Protein AF-A0A7X7JQ05-F1 (afdb_monomer)

Structure (mmCIF, N/CA/C/O backbone):
data_AF-A0A7X7JQ05-F1
#
_entry.id   AF-A0A7X7JQ05-F1
#
loop_
_atom_site.group_PDB
_atom_site.id
_atom_site.type_symbol
_atom_site.label_atom_id
_atom_site.label_alt_id
_atom_site.label_comp_id
_atom_site.label_asym_id
_atom_site.label_entity_id
_atom_site.label_seq_id
_atom_site.pdbx_PDB_ins_code
_atom_site.Cartn_x
_atom_site.Cartn_y
_atom_site.Cartn_z
_atom_site.occupancy
_atom_site.B_iso_or_equiv
_atom_site.auth_seq_id
_atom_site.auth_comp_id
_atom_site.auth_asym_id
_atom_site.auth_atom_id
_atom_site.pdbx_PDB_model_num
ATOM 1 N N . ALA A 1 1 ? 2.799 -9.413 18.350 1.00 61.94 1 ALA A N 1
ATOM 2 C CA . ALA A 1 1 ? 2.631 -9.369 16.879 1.00 61.94 1 ALA A CA 1
ATOM 3 C C . ALA A 1 1 ? 2.952 -7.966 16.365 1.00 61.94 1 ALA A C 1
ATOM 5 O O . ALA A 1 1 ? 2.841 -7.022 17.141 1.00 61.94 1 ALA A O 1
ATOM 6 N N . ASP A 1 2 ? 3.365 -7.819 15.103 1.00 80.81 2 ASP A N 1
ATOM 7 C CA . ASP A 1 2 ? 3.461 -6.495 14.474 1.00 80.81 2 ASP A CA 1
ATOM 8 C C . ASP A 1 2 ? 2.086 -5.832 14.405 1.00 80.81 2 ASP A C 1
ATOM 10 O O . ASP A 1 2 ? 1.097 -6.505 14.117 1.00 80.81 2 ASP A O 1
ATOM 14 N N . THR A 1 3 ? 2.038 -4.521 14.650 1.00 90.56 3 THR A N 1
ATOM 15 C CA . THR A 1 3 ? 0.798 -3.749 14.524 1.00 90.56 3 THR A CA 1
ATOM 16 C C . THR A 1 3 ? 0.302 -3.780 13.077 1.00 90.56 3 THR A C 1
ATOM 18 O O . THR A 1 3 ? 1.133 -3.879 12.162 1.00 90.56 3 THR A O 1
ATOM 21 N N . PRO A 1 4 ? -1.013 -3.631 12.829 1.00 94.44 4 PRO A N 1
ATOM 22 C CA . PRO A 1 4 ? -1.537 -3.552 11.469 1.00 94.44 4 PRO A CA 1
ATOM 23 C C . PRO A 1 4 ? -0.778 -2.524 10.617 1.00 94.44 4 PRO A C 1
ATOM 25 O O . PRO A 1 4 ? -0.272 -2.857 9.550 1.00 94.44 4 PRO A O 1
ATOM 28 N N . GLN A 1 5 ? -0.528 -1.324 11.144 1.00 94.81 5 GLN A N 1
ATOM 29 C CA . GLN A 1 5 ? 0.249 -0.306 10.435 1.00 94.81 5 GLN A CA 1
ATOM 30 C C . GLN A 1 5 ? 1.638 -0.786 9.977 1.00 94.81 5 GLN A C 1
ATOM 32 O O . GLN A 1 5 ? 2.046 -0.489 8.856 1.00 94.81 5 GLN A O 1
ATOM 37 N N . LYS A 1 6 ? 2.372 -1.541 10.806 1.00 93.81 6 LYS A N 1
ATOM 38 C CA . LYS A 1 6 ? 3.701 -2.071 10.444 1.00 93.81 6 LYS A CA 1
ATOM 39 C C . LYS A 1 6 ? 3.646 -3.161 9.371 1.00 93.81 6 LYS A C 1
ATOM 41 O O . LYS A 1 6 ? 4.634 -3.353 8.673 1.00 93.81 6 LYS A O 1
ATOM 46 N N . ARG A 1 7 ? 2.517 -3.867 9.237 1.00 94.06 7 ARG A N 1
ATOM 47 C CA . ARG A 1 7 ? 2.288 -4.849 8.162 1.00 94.06 7 ARG A CA 1
ATOM 48 C C . ARG A 1 7 ? 2.064 -4.175 6.809 1.00 94.06 7 ARG A C 1
ATOM 50 O O . ARG A 1 7 ? 2.408 -4.752 5.787 1.00 94.06 7 ARG A O 1
ATOM 57 N N . HIS A 1 8 ? 1.507 -2.966 6.814 1.00 96.19 8 HIS A N 1
ATOM 58 C CA . HIS A 1 8 ? 1.092 -2.259 5.602 1.00 96.19 8 HIS A CA 1
ATOM 59 C C . HIS A 1 8 ? 2.045 -1.153 5.152 1.00 96.19 8 HIS A C 1
ATOM 61 O O . HIS A 1 8 ? 2.049 -0.800 3.971 1.00 96.19 8 HIS A O 1
ATOM 67 N N . LEU A 1 9 ? 2.866 -0.619 6.061 1.00 96.44 9 LEU A N 1
ATOM 68 C CA . LEU A 1 9 ? 3.765 0.497 5.789 1.00 96.44 9 LEU A CA 1
ATOM 69 C C . LEU A 1 9 ? 5.217 0.179 6.147 1.00 96.44 9 LEU A C 1
ATOM 71 O O . LEU A 1 9 ? 5.516 -0.336 7.224 1.00 96.44 9 LEU A O 1
ATOM 75 N N . ALA A 1 10 ? 6.136 0.606 5.283 1.00 95.25 10 ALA A N 1
ATOM 76 C CA . ALA A 1 10 ? 7.577 0.558 5.518 1.00 95.25 10 ALA A CA 1
ATOM 77 C C . ALA A 1 10 ? 8.222 1.943 5.380 1.00 95.25 10 ALA A C 1
ATOM 79 O O . ALA A 1 10 ? 7.582 2.924 5.001 1.00 95.25 10 ALA A O 1
ATOM 80 N N . SER A 1 11 ? 9.512 2.042 5.704 1.00 95.50 11 SER A N 1
ATOM 81 C CA . SER A 1 11 ? 10.313 3.213 5.333 1.00 95.50 11 SER A CA 1
ATOM 82 C C . SER A 1 11 ? 10.376 3.364 3.811 1.00 95.50 11 SER A C 1
ATOM 84 O O . SER A 1 11 ? 10.425 2.363 3.089 1.00 95.50 11 SER A O 1
ATOM 86 N N . VAL A 1 12 ? 10.393 4.613 3.344 1.00 95.69 12 VAL A N 1
ATOM 87 C CA . VAL A 1 12 ? 10.636 4.942 1.936 1.00 95.69 12 VAL A CA 1
ATOM 88 C C . VAL A 1 12 ? 12.020 4.423 1.532 1.00 95.69 12 VAL A C 1
ATOM 90 O O . VAL A 1 12 ? 12.988 4.577 2.277 1.00 95.69 12 VAL A O 1
ATOM 93 N N . ALA A 1 13 ? 12.080 3.765 0.379 1.00 92.12 13 ALA A N 1
ATOM 94 C CA . ALA A 1 13 ? 13.297 3.284 -0.273 1.00 92.12 13 ALA A CA 1
ATOM 95 C C . ALA A 1 13 ? 13.549 4.074 -1.571 1.00 92.12 13 ALA A C 1
ATOM 97 O O . ALA A 1 13 ? 12.633 4.740 -2.057 1.00 92.12 13 ALA A O 1
ATOM 98 N N . GLU A 1 14 ? 14.758 4.011 -2.129 1.00 91.19 14 GLU A N 1
ATOM 99 C CA . GLU A 1 14 ? 15.164 4.814 -3.296 1.00 91.19 14 GLU A CA 1
ATOM 100 C C . GLU A 1 14 ? 14.273 4.570 -4.527 1.00 91.19 14 GLU A C 1
ATOM 102 O O . GLU A 1 14 ? 13.906 5.504 -5.236 1.00 91.19 14 GLU A O 1
ATOM 107 N N . GLU A 1 15 ? 13.844 3.328 -4.736 1.00 90.38 15 GLU A N 1
ATOM 108 C CA . GLU A 1 15 ? 12.982 2.902 -5.837 1.00 90.38 15 GLU A CA 1
ATOM 109 C C . GLU A 1 15 ? 11.491 3.230 -5.633 1.00 90.38 15 GLU A C 1
ATOM 111 O O . GLU A 1 15 ? 10.663 2.954 -6.508 1.00 90.38 15 GLU A O 1
ATOM 116 N N . THR A 1 16 ? 11.121 3.779 -4.469 1.00 93.75 16 THR A N 1
ATOM 117 C CA . THR A 1 16 ? 9.714 3.986 -4.107 1.00 93.75 16 THR A CA 1
ATOM 118 C C . THR A 1 16 ? 9.057 4.969 -5.062 1.00 93.75 16 THR A C 1
ATOM 120 O O . THR A 1 16 ? 9.477 6.115 -5.215 1.00 93.75 16 THR A O 1
ATOM 123 N N . ARG A 1 17 ? 7.962 4.531 -5.682 1.00 95.44 17 ARG A N 1
ATOM 124 C CA . ARG A 1 17 ? 7.163 5.377 -6.563 1.00 95.44 17 ARG A CA 1
ATOM 125 C C . ARG A 1 17 ? 6.454 6.477 -5.765 1.00 95.44 17 ARG A C 1
ATOM 127 O O . ARG A 1 17 ? 5.917 6.175 -4.701 1.00 95.44 17 ARG A O 1
ATOM 134 N N . PRO A 1 18 ? 6.336 7.710 -6.296 1.00 96.94 18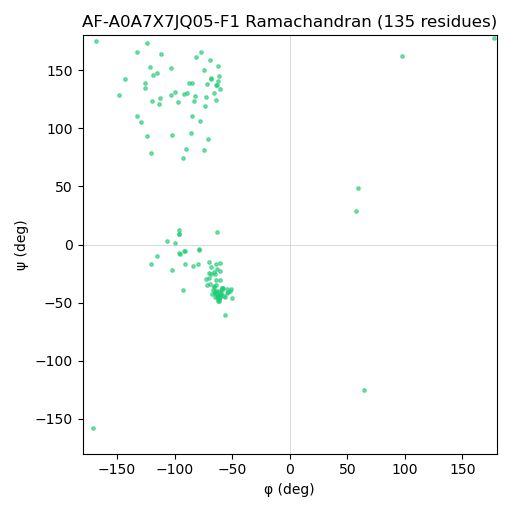 PRO A N 1
ATOM 135 C CA . PRO A 1 18 ? 5.655 8.800 -5.597 1.00 96.94 18 PRO A CA 1
ATOM 136 C C . PRO A 1 18 ? 4.222 8.468 -5.165 1.00 96.94 18 PRO A C 1
ATOM 138 O O . PRO A 1 18 ? 3.829 8.811 -4.059 1.00 96.94 18 PRO A O 1
ATOM 141 N N . TYR A 1 19 ? 3.464 7.735 -5.993 1.00 97.44 19 TYR A N 1
ATOM 142 C CA . TYR A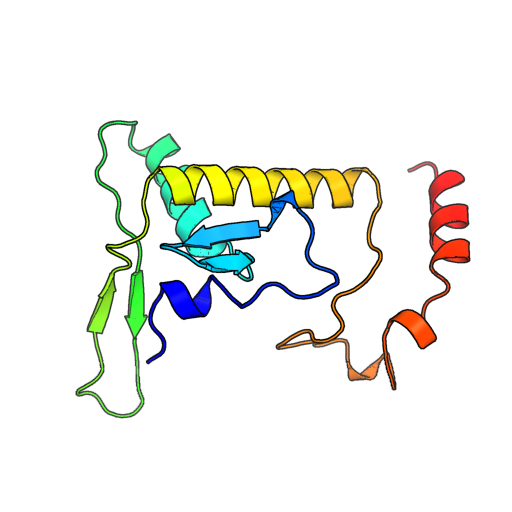 1 19 ? 2.090 7.329 -5.668 1.00 97.44 19 TYR A CA 1
ATOM 143 C C . TYR A 1 19 ? 1.994 6.384 -4.459 1.00 97.44 19 TYR A C 1
ATOM 145 O O . TYR A 1 19 ? 0.907 6.182 -3.928 1.00 97.44 19 TYR A O 1
ATOM 153 N N . ALA A 1 20 ? 3.104 5.759 -4.055 1.00 97.31 20 ALA A N 1
ATOM 154 C CA . ALA A 1 20 ? 3.155 4.824 -2.938 1.00 97.31 20 ALA A CA 1
ATOM 155 C C . ALA A 1 20 ? 3.599 5.490 -1.628 1.00 97.31 20 ALA A C 1
ATOM 157 O O . ALA A 1 20 ? 3.568 4.828 -0.590 1.00 97.31 20 ALA A O 1
ATOM 158 N N . ILE A 1 21 ? 4.027 6.757 -1.665 1.00 98.06 21 ILE A N 1
ATOM 159 C CA . ILE A 1 21 ? 4.496 7.504 -0.494 1.00 98.06 21 ILE A CA 1
ATOM 160 C C . ILE A 1 21 ? 3.303 8.124 0.236 1.00 98.06 21 ILE A C 1
ATOM 162 O O . ILE A 1 21 ? 2.375 8.644 -0.379 1.00 98.06 21 ILE A O 1
ATOM 166 N N . ILE A 1 22 ? 3.341 8.072 1.564 1.00 97.62 22 ILE A N 1
ATOM 167 C CA . ILE A 1 22 ? 2.332 8.647 2.448 1.00 97.62 22 ILE A CA 1
ATOM 168 C C . ILE A 1 22 ? 2.980 9.240 3.701 1.00 97.62 22 ILE A C 1
ATOM 170 O O . ILE A 1 22 ? 3.909 8.661 4.266 1.00 97.62 22 ILE A O 1
ATOM 174 N N . GLU A 1 23 ? 2.464 10.371 4.171 1.00 96.31 23 GLU A N 1
ATOM 175 C CA . GLU A 1 23 ? 2.835 10.943 5.465 1.00 96.31 23 GLU A CA 1
ATOM 176 C C . GLU A 1 23 ? 2.049 10.272 6.597 1.00 96.31 23 GLU A C 1
ATOM 178 O O . GLU A 1 23 ? 0.819 10.191 6.572 1.00 96.31 23 GLU A O 1
ATOM 183 N N . VAL A 1 24 ? 2.758 9.793 7.619 1.00 92.94 24 VAL A N 1
ATOM 184 C CA . VAL A 1 24 ? 2.153 9.270 8.847 1.00 92.94 24 VAL A CA 1
ATOM 185 C C . VAL A 1 24 ? 2.802 9.933 10.054 1.00 92.94 24 VAL A C 1
ATOM 187 O O . VAL A 1 24 ? 3.945 9.632 10.416 1.00 92.94 24 VAL A O 1
ATOM 190 N N . GLY A 1 25 ? 2.062 10.851 10.677 1.00 90.19 25 GLY A N 1
ATOM 191 C CA . GLY A 1 25 ? 2.626 11.787 11.647 1.00 90.19 25 GLY A CA 1
ATOM 192 C C . GLY A 1 25 ? 3.628 12.711 10.954 1.00 90.19 25 GLY A C 1
ATOM 193 O O . GLY A 1 25 ? 3.304 13.323 9.948 1.00 90.19 25 GLY A O 1
ATOM 194 N N . GLU A 1 26 ? 4.857 12.772 11.461 1.00 92.00 26 GLU A N 1
ATOM 195 C CA . GLU A 1 26 ? 5.939 13.606 10.903 1.00 92.00 26 GLU A CA 1
ATOM 196 C C . GLU A 1 26 ? 6.882 12.833 9.961 1.00 92.00 26 GLU A C 1
ATOM 198 O O . GLU A 1 26 ? 7.994 13.281 9.679 1.00 92.00 26 GLU A O 1
ATOM 203 N N . LYS A 1 27 ? 6.510 11.616 9.539 1.00 95.50 27 LYS A N 1
ATOM 204 C CA . LYS A 1 27 ? 7.388 10.734 8.757 1.00 95.50 27 LYS A CA 1
ATOM 205 C C . LYS A 1 27 ? 6.735 10.291 7.463 1.00 95.50 27 LYS A C 1
ATOM 207 O O . LYS A 1 27 ? 5.616 9.784 7.478 1.00 95.50 27 LYS A O 1
ATOM 212 N N . GLU A 1 28 ? 7.501 10.346 6.383 1.00 97.69 28 GLU A N 1
ATOM 213 C CA . GLU A 1 28 ? 7.153 9.656 5.148 1.00 97.69 28 GLU A CA 1
ATOM 214 C C . GLU A 1 28 ? 7.330 8.140 5.301 1.00 97.69 28 GLU A C 1
ATOM 216 O O . GLU A 1 28 ? 8.298 7.628 5.883 1.00 97.69 28 GLU A O 1
ATOM 221 N N . ARG A 1 29 ? 6.360 7.409 4.765 1.00 97.62 29 ARG A N 1
ATOM 222 C CA . ARG A 1 29 ? 6.303 5.953 4.679 1.00 97.62 29 ARG A CA 1
ATOM 223 C C . ARG A 1 29 ? 5.912 5.556 3.266 1.00 97.62 29 ARG A C 1
ATOM 225 O O . ARG A 1 29 ? 5.426 6.380 2.501 1.00 97.62 29 ARG A O 1
ATOM 232 N N . ARG A 1 30 ? 6.099 4.282 2.933 1.00 96.94 30 ARG A N 1
ATOM 233 C CA . ARG A 1 30 ? 5.593 3.695 1.691 1.00 96.94 30 ARG A CA 1
ATOM 234 C C . ARG A 1 30 ? 4.614 2.571 1.969 1.00 96.94 30 ARG A C 1
ATOM 236 O O . ARG A 1 30 ? 4.824 1.808 2.916 1.00 96.94 30 ARG A O 1
ATOM 243 N N . TRP A 1 31 ? 3.611 2.432 1.113 1.00 97.44 31 TRP A N 1
ATOM 244 C CA . TRP A 1 31 ? 2.750 1.256 1.083 1.00 97.44 31 TRP A CA 1
ATOM 245 C C . TRP A 1 31 ? 3.543 0.011 0.663 1.00 97.44 31 TRP A C 1
ATOM 247 O O . TRP A 1 31 ? 4.279 0.032 -0.324 1.00 97.44 31 TRP A O 1
ATOM 257 N N . ILE A 1 32 ? 3.402 -1.067 1.436 1.00 94.94 32 ILE A N 1
ATOM 258 C CA . ILE A 1 32 ? 3.942 -2.403 1.122 1.00 94.94 32 ILE A CA 1
ATOM 259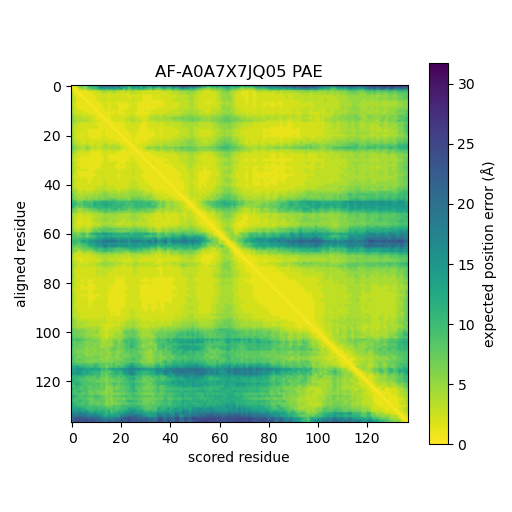 C C . ILE A 1 32 ? 2.857 -3.475 1.029 1.00 94.94 32 ILE A C 1
ATOM 261 O O . ILE A 1 32 ? 3.093 -4.532 0.456 1.00 94.94 32 ILE A O 1
ATOM 265 N N . ASP A 1 33 ? 1.669 -3.189 1.558 1.00 95.50 33 ASP A N 1
ATOM 266 C CA . ASP A 1 33 ? 0.487 -4.033 1.458 1.00 95.50 33 ASP A CA 1
ATOM 267 C C . ASP A 1 33 ? -0.750 -3.118 1.448 1.00 95.50 33 ASP A C 1
ATOM 269 O O . ASP A 1 33 ? -0.889 -2.249 2.311 1.00 95.50 33 ASP A O 1
ATOM 273 N N . LEU A 1 34 ? -1.642 -3.300 0.471 1.00 97.62 34 LEU A N 1
ATOM 274 C CA . LEU A 1 34 ? -2.868 -2.508 0.299 1.00 97.62 34 LEU A CA 1
ATOM 275 C C . LEU A 1 34 ? -4.150 -3.275 0.674 1.00 97.62 34 LEU A C 1
ATOM 277 O O . LEU A 1 34 ? -5.241 -2.734 0.520 1.00 97.62 34 LEU A O 1
ATOM 281 N N . GLN A 1 35 ? -4.052 -4.513 1.166 1.00 96.56 35 GLN A N 1
ATOM 282 C CA . GLN A 1 35 ? -5.196 -5.406 1.372 1.00 96.56 35 GLN A CA 1
ATOM 283 C C . GLN A 1 35 ? -6.272 -4.797 2.277 1.00 96.56 35 GLN A C 1
ATOM 285 O O . GLN A 1 35 ? -7.399 -4.607 1.828 1.00 96.56 35 GLN A O 1
ATOM 290 N N . LEU A 1 36 ? -5.946 -4.468 3.534 1.00 96.75 36 LEU A N 1
ATOM 291 C CA . LEU A 1 36 ? -6.949 -3.958 4.478 1.00 96.75 36 LEU A CA 1
ATOM 292 C C . LEU A 1 36 ? -7.569 -2.620 4.025 1.00 96.75 36 LEU A C 1
ATOM 294 O O . LEU A 1 36 ? -8.798 -2.543 4.010 1.00 96.75 36 LEU A O 1
ATOM 298 N N . PRO A 1 37 ? -6.796 -1.601 3.584 1.00 96.94 37 PRO A N 1
ATOM 299 C CA . PRO A 1 37 ? -7.378 -0.367 3.050 1.00 96.94 37 PRO A CA 1
ATOM 300 C C . PRO A 1 37 ? -8.323 -0.593 1.860 1.00 96.94 37 PRO A C 1
ATOM 302 O O . PRO A 1 37 ? -9.420 -0.035 1.826 1.00 96.94 37 PRO A O 1
ATOM 305 N N . LEU A 1 38 ? -7.942 -1.445 0.901 1.00 97.06 38 LEU A N 1
ATOM 306 C CA . LEU A 1 38 ? -8.787 -1.738 -0.260 1.00 97.06 38 LEU A CA 1
ATOM 307 C C . LEU A 1 38 ? -10.038 -2.536 0.121 1.00 97.06 38 LEU A C 1
ATOM 309 O O . LEU A 1 38 ? -11.098 -2.307 -0.461 1.00 97.06 38 LEU A O 1
ATOM 313 N N . TYR A 1 39 ? -9.958 -3.424 1.117 1.00 95.69 39 TYR A N 1
ATOM 314 C CA . TYR A 1 39 ? -11.137 -4.122 1.629 1.00 95.69 39 TYR A CA 1
ATOM 315 C C . TYR A 1 39 ? -12.123 -3.184 2.319 1.00 95.69 39 TYR A C 1
ATOM 317 O O . TYR A 1 39 ? -13.322 -3.343 2.100 1.00 95.69 39 TYR A O 1
ATOM 325 N N . ILE A 1 40 ? -11.656 -2.190 3.084 1.00 95.25 40 ILE A N 1
ATOM 326 C CA . ILE A 1 40 ? -12.548 -1.176 3.669 1.00 95.25 40 ILE A CA 1
ATOM 327 C C . ILE A 1 40 ? -13.261 -0.393 2.563 1.00 95.25 40 ILE A C 1
ATOM 329 O O . ILE A 1 40 ? -14.485 -0.287 2.592 1.00 95.25 40 ILE A O 1
ATOM 333 N N . LEU A 1 41 ? -12.528 0.087 1.553 1.00 94.19 41 LEU A N 1
ATOM 334 C CA . LEU A 1 41 ? -13.111 0.823 0.424 1.00 94.19 41 LEU A CA 1
ATOM 335 C C . LEU A 1 41 ? -14.136 -0.019 -0.351 1.00 94.19 41 LEU A C 1
ATOM 337 O O . LEU A 1 41 ? -15.237 0.446 -0.657 1.00 94.19 41 LEU A O 1
ATOM 341 N N . MET A 1 42 ? -13.801 -1.280 -0.637 1.00 94.06 42 MET A N 1
ATOM 342 C CA . MET A 1 42 ? -14.711 -2.220 -1.290 1.00 94.06 42 MET A CA 1
ATOM 343 C C . MET A 1 42 ? -15.964 -2.457 -0.439 1.00 94.06 42 MET A C 1
ATOM 345 O O . MET A 1 42 ? -17.075 -2.402 -0.966 1.00 94.06 42 MET A O 1
ATOM 349 N N . ALA A 1 43 ? -15.812 -2.702 0.861 1.00 93.19 43 ALA A N 1
ATOM 350 C CA . ALA A 1 43 ? -16.939 -2.941 1.752 1.00 93.19 43 ALA A CA 1
ATOM 351 C C . ALA A 1 43 ? -17.829 -1.690 1.873 1.00 93.19 43 ALA A C 1
ATOM 353 O O . ALA A 1 43 ? -19.047 -1.803 1.752 1.00 93.19 43 ALA A O 1
ATOM 354 N N . GLY A 1 44 ? -17.246 -0.492 1.980 1.00 91.62 44 GLY A N 1
ATOM 355 C CA . GLY A 1 44 ? -17.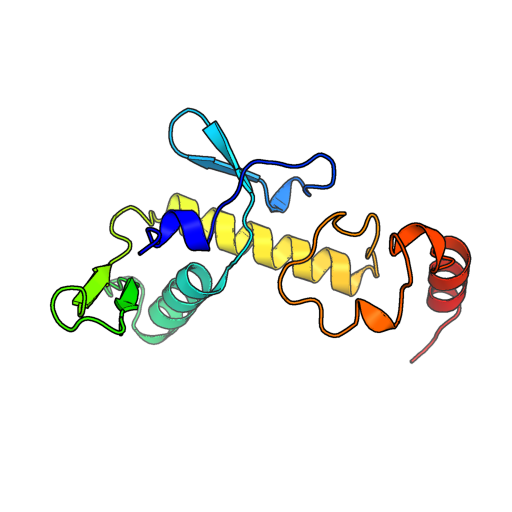990 0.773 1.987 1.00 91.62 44 GLY A CA 1
ATOM 356 C C . GLY A 1 44 ? -18.817 0.976 0.714 1.00 91.62 44 GLY A C 1
ATOM 357 O O . GLY A 1 44 ? -19.968 1.405 0.778 1.00 91.62 44 GLY A O 1
ATOM 358 N N . SER A 1 45 ? -18.295 0.559 -0.446 1.00 89.06 45 SER A N 1
ATOM 359 C CA . SER A 1 45 ? -19.057 0.594 -1.705 1.00 89.06 45 SER A CA 1
ATOM 360 C C . SER A 1 45 ? -20.267 -0.354 -1.732 1.00 89.06 45 SER A C 1
ATOM 362 O O . SER A 1 45 ? -21.212 -0.109 -2.480 1.00 89.06 45 SER A O 1
ATOM 364 N N . GLN A 1 46 ? -20.260 -1.418 -0.919 1.00 92.06 46 GLN A N 1
ATOM 365 C CA . GLN A 1 46 ? -21.349 -2.399 -0.837 1.00 92.06 46 GLN A CA 1
ATOM 366 C C . GLN A 1 46 ? -22.375 -2.056 0.249 1.00 92.06 46 GLN A C 1
ATOM 368 O O . GLN A 1 46 ? -23.572 -2.240 0.036 1.00 92.06 46 GLN A O 1
ATOM 373 N N . PHE A 1 47 ? -21.917 -1.568 1.405 1.00 91.25 47 PHE A N 1
ATOM 374 C CA . PHE A 1 47 ? -22.764 -1.298 2.572 1.00 91.25 47 PHE A CA 1
ATOM 375 C C . PHE A 1 47 ? -23.239 0.159 2.672 1.00 91.25 47 PHE A C 1
ATOM 377 O O . PHE A 1 47 ? -24.128 0.456 3.468 1.00 91.25 47 PHE A O 1
ATOM 384 N N . GLY A 1 48 ? -22.715 1.046 1.822 1.00 86.31 48 GLY A N 1
ATOM 385 C CA . GLY A 1 48 ? -23.093 2.453 1.750 1.00 86.31 48 GLY A CA 1
ATOM 386 C C . GLY A 1 48 ? -22.145 3.375 2.529 1.00 86.31 48 GLY A C 1
ATOM 387 O O . GLY A 1 48 ? -21.401 2.923 3.396 1.00 86.31 48 GLY A O 1
ATOM 388 N N . PRO A 1 49 ? -22.177 4.689 2.237 1.00 76.50 49 PRO A N 1
ATOM 389 C CA . PRO A 1 49 ? -21.222 5.664 2.773 1.00 76.50 49 PRO A CA 1
ATOM 390 C C . PRO A 1 49 ? -21.380 5.939 4.275 1.00 76.50 49 PRO A C 1
ATOM 392 O O . PRO A 1 49 ? -20.491 6.525 4.878 1.00 76.50 49 PRO A O 1
ATOM 395 N N . GLU A 1 50 ? -22.506 5.544 4.874 1.00 83.44 50 GLU A N 1
ATOM 396 C CA . GLU A 1 50 ? -22.774 5.701 6.311 1.00 83.44 50 GLU A CA 1
ATOM 397 C C . GLU A 1 50 ? -22.317 4.486 7.136 1.00 83.44 50 GLU A C 1
ATOM 399 O O . GLU A 1 50 ? -22.412 4.506 8.361 1.00 83.44 50 GLU A O 1
ATOM 404 N N . ALA A 1 51 ? -21.847 3.411 6.492 1.00 86.75 51 ALA A N 1
ATOM 405 C CA . ALA A 1 51 ? -21.393 2.220 7.196 1.00 86.75 51 ALA A CA 1
ATOM 406 C C . ALA A 1 51 ? -20.034 2.468 7.870 1.00 86.75 51 ALA A C 1
ATOM 408 O O . ALA A 1 51 ? -19.030 2.714 7.203 1.00 86.75 51 ALA A O 1
ATOM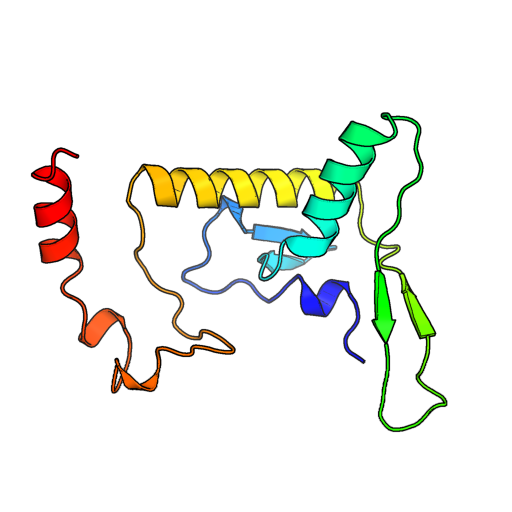 409 N N . GLU A 1 52 ? -19.989 2.338 9.195 1.00 88.12 52 GLU A N 1
ATOM 410 C CA . GLU A 1 52 ? -18.740 2.340 9.959 1.00 88.12 52 GLU A CA 1
ATOM 411 C C . GLU A 1 52 ? -18.058 0.971 9.826 1.00 88.12 52 GLU A C 1
ATOM 413 O O . GLU A 1 52 ? -18.518 -0.031 10.378 1.00 88.12 52 GLU A O 1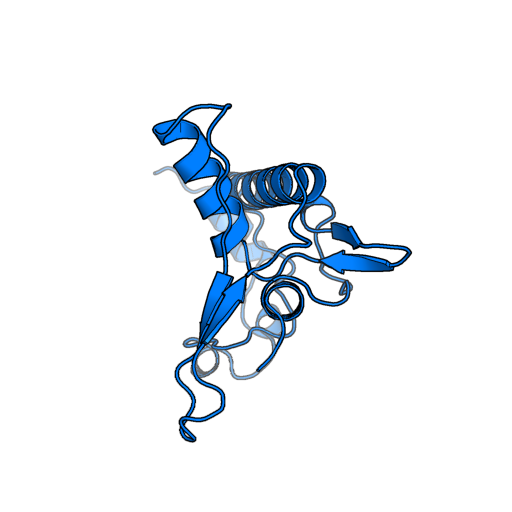
ATOM 418 N N . ILE A 1 53 ? -16.973 0.915 9.049 1.00 92.19 53 ILE A N 1
ATOM 419 C CA . ILE A 1 53 ? -16.246 -0.322 8.746 1.00 92.19 53 ILE A CA 1
ATOM 420 C C . ILE A 1 53 ? -14.815 -0.196 9.253 1.00 92.19 53 ILE A C 1
ATOM 422 O O . ILE A 1 53 ? -14.069 0.686 8.835 1.00 92.19 53 ILE A O 1
ATOM 426 N N . SER A 1 54 ? -14.415 -1.132 10.108 1.00 92.75 54 SER A N 1
ATOM 427 C CA . SER A 1 54 ? -13.046 -1.251 10.609 1.00 92.75 54 SER A CA 1
ATOM 428 C C . SER A 1 54 ? -12.424 -2.558 10.131 1.00 92.75 54 SER A C 1
ATOM 430 O O . SER A 1 54 ? -13.109 -3.574 9.996 1.00 92.75 54 SER A O 1
ATOM 432 N N . ALA A 1 55 ? -11.112 -2.550 9.900 1.00 94.44 55 ALA A N 1
ATOM 433 C CA . ALA A 1 55 ? -10.351 -3.742 9.547 1.00 94.44 55 ALA A CA 1
ATOM 434 C C . ALA A 1 55 ? -9.239 -3.995 10.563 1.00 94.44 55 ALA A C 1
ATOM 436 O O . ALA A 1 55 ? -8.731 -3.080 11.210 1.00 94.44 55 ALA A O 1
ATOM 437 N N . GLY A 1 56 ? -8.853 -5.256 10.697 1.00 94.25 56 GLY A N 1
ATOM 438 C CA . GLY A 1 56 ? -7.834 -5.682 11.638 1.00 94.25 56 GLY A CA 1
ATOM 439 C C . GLY A 1 56 ? -7.396 -7.113 11.386 1.00 94.25 56 GLY A C 1
ATOM 440 O O . GLY A 1 56 ? -7.960 -7.815 10.546 1.00 94.25 56 GLY A O 1
ATOM 441 N N . TYR A 1 57 ? -6.395 -7.549 12.139 1.00 92.94 57 TYR A N 1
ATOM 442 C CA . TYR A 1 57 ? -5.902 -8.919 12.087 1.00 92.94 57 TYR A CA 1
ATOM 443 C C . TYR A 1 57 ? -6.473 -9.735 13.236 1.00 92.94 57 TYR A C 1
ATOM 445 O O . TYR A 1 57 ? -6.369 -9.336 14.392 1.00 92.94 57 TYR A O 1
ATOM 453 N N . PHE A 1 58 ? -7.007 -10.914 12.931 1.00 91.88 58 PHE A N 1
ATOM 454 C CA . PHE A 1 58 ? -7.212 -11.946 13.938 1.00 91.88 58 PHE A CA 1
ATOM 455 C C . PHE A 1 58 ? -5.910 -12.736 14.097 1.00 91.88 58 PHE A C 1
ATOM 457 O O . PHE A 1 58 ? -5.478 -13.423 13.169 1.00 91.88 58 PHE A O 1
ATOM 464 N N . THR A 1 59 ? -5.240 -12.597 15.239 1.00 87.88 59 THR A N 1
ATOM 465 C CA . THR A 1 59 ? -3.964 -13.259 15.513 1.00 87.88 59 THR A CA 1
ATOM 466 C C . THR A 1 59 ? -4.197 -14.629 16.137 1.00 87.88 59 THR A C 1
ATOM 468 O O . THR A 1 59 ? -4.927 -14.754 17.115 1.00 87.88 59 THR A O 1
ATOM 471 N N . LEU A 1 60 ? -3.535 -15.651 15.585 1.00 87.25 60 LEU A N 1
ATOM 472 C CA . LEU A 1 60 ? -3.510 -17.027 16.097 1.00 87.25 60 LEU A CA 1
ATOM 473 C C . LEU A 1 60 ? -2.056 -17.436 16.408 1.00 87.25 60 LEU A C 1
ATOM 475 O O . LEU A 1 60 ? -1.409 -18.077 15.576 1.00 87.25 60 LEU A O 1
ATOM 479 N N . PRO A 1 61 ? -1.495 -16.997 17.547 1.00 81.56 61 PRO A N 1
ATOM 480 C CA . PRO A 1 61 ? -0.141 -17.353 17.957 1.00 81.56 61 PRO A CA 1
ATOM 481 C C . PRO A 1 61 ? -0.063 -18.777 18.522 1.00 81.56 61 PRO A C 1
ATOM 483 O O . PRO A 1 61 ? -1.074 -19.395 18.846 1.00 81.56 61 PRO A O 1
ATOM 486 N N . ALA A 1 62 ? 1.163 -19.297 18.645 1.00 81.06 62 ALA A N 1
ATOM 487 C CA . ALA A 1 62 ? 1.415 -20.606 19.253 1.00 81.06 62 ALA A CA 1
ATOM 488 C C . ALA A 1 62 ? 1.031 -20.644 20.745 1.00 81.06 62 ALA A C 1
ATOM 490 O O . ALA A 1 62 ? 0.531 -21.658 21.222 1.00 81.06 62 ALA A O 1
ATOM 491 N N . GLU A 1 63 ? 1.229 -19.528 21.452 1.00 81.50 63 GLU A N 1
ATOM 492 C CA . GLU A 1 63 ? 0.768 -19.324 22.825 1.00 81.50 63 GLU A CA 1
ATOM 493 C C . GLU A 1 63 ? -0.615 -18.665 22.803 1.00 81.50 63 GLU A C 1
ATOM 495 O O . GLU A 1 63 ? -0.819 -17.657 22.127 1.00 81.50 63 GLU A O 1
ATOM 500 N N . THR A 1 64 ? -1.580 -19.219 23.537 1.00 76.06 64 THR A N 1
ATOM 501 C CA . THR A 1 64 ? -2.992 -18.813 23.434 1.00 76.06 64 THR A CA 1
ATOM 502 C C . THR A 1 64 ? -3.274 -17.406 23.949 1.00 76.06 64 THR A C 1
ATOM 504 O O . THR A 1 64 ? -4.229 -16.785 23.485 1.00 76.06 64 THR A O 1
ATOM 507 N N . ASP A 1 65 ? -2.446 -16.893 24.860 1.00 74.38 65 ASP A N 1
ATOM 508 C CA . ASP A 1 65 ? -2.671 -15.617 25.554 1.00 74.38 65 ASP A CA 1
ATOM 509 C C . ASP A 1 65 ? -2.555 -14.392 24.627 1.00 74.38 65 ASP A C 1
ATOM 511 O O . ASP A 1 65 ? -3.121 -13.342 24.922 1.00 74.38 65 ASP A O 1
ATOM 515 N N . ASP A 1 66 ? -1.901 -14.542 23.470 1.00 69.69 66 ASP A N 1
ATOM 516 C CA . ASP A 1 66 ? -1.775 -13.501 22.438 1.00 69.69 66 ASP A CA 1
ATOM 517 C C . ASP A 1 66 ? -2.839 -13.634 21.317 1.00 69.69 66 ASP A C 1
ATOM 519 O O . ASP A 1 66 ? -2.765 -12.969 20.272 1.00 69.69 66 ASP A O 1
ATOM 523 N N . THR A 1 67 ? -3.830 -14.518 21.493 1.00 84.25 67 THR A N 1
ATOM 524 C CA . THR A 1 67 ? -4.957 -14.666 20.558 1.00 84.25 67 THR A CA 1
ATOM 525 C C . THR A 1 67 ? -5.901 -13.480 20.688 1.00 84.25 67 THR A C 1
ATOM 527 O O . THR A 1 67 ? -6.401 -13.189 21.773 1.00 84.25 67 THR A O 1
ATOM 530 N N . GLY A 1 68 ? -6.215 -12.814 19.579 1.00 87.19 68 GLY A N 1
ATOM 531 C CA . GLY A 1 68 ? -7.137 -11.686 1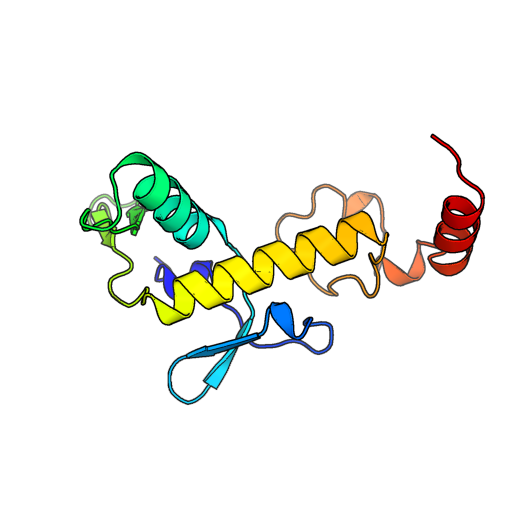9.620 1.00 87.19 68 GLY A CA 1
ATOM 532 C C . GLY A 1 68 ? -7.338 -11.001 18.281 1.00 87.19 68 GLY A C 1
ATOM 533 O O . GLY A 1 68 ? -6.738 -11.362 17.272 1.00 87.19 68 GLY A O 1
ATOM 534 N N . VAL A 1 69 ? -8.206 -9.992 18.283 1.00 89.88 69 VAL A N 1
ATOM 535 C CA . VAL A 1 69 ? -8.386 -9.091 17.144 1.00 89.88 69 VAL A CA 1
ATOM 536 C C . VAL A 1 69 ? -7.563 -7.833 17.399 1.00 89.88 69 VAL A C 1
ATOM 538 O O . VAL A 1 69 ? -7.767 -7.152 18.400 1.00 89.88 69 VAL A O 1
ATOM 541 N N . GLN A 1 70 ? -6.657 -7.511 16.483 1.00 92.44 70 GLN A N 1
ATOM 542 C CA . GLN A 1 70 ? -5.942 -6.239 16.447 1.00 92.44 70 GLN A CA 1
ATOM 543 C C . GLN A 1 70 ? -6.566 -5.362 15.369 1.00 92.44 70 GLN A C 1
ATOM 545 O O . GLN A 1 70 ? -6.233 -5.496 14.189 1.00 92.44 70 GLN A O 1
ATOM 550 N N . ILE A 1 71 ? -7.503 -4.508 15.777 1.00 94.94 71 ILE A N 1
ATOM 551 C CA . ILE A 1 71 ? -8.108 -3.503 14.899 1.00 94.94 71 ILE A CA 1
ATOM 552 C C . ILE A 1 71 ? -7.055 -2.453 14.536 1.00 94.94 71 ILE A C 1
ATOM 554 O O . ILE A 1 71 ? -6.182 -2.127 15.339 1.00 94.94 71 ILE A O 1
ATOM 558 N N . TRP A 1 72 ? -7.104 -1.961 13.301 1.00 96.06 72 TRP A N 1
ATOM 559 C CA . TRP A 1 72 ? -6.285 -0.844 12.854 1.00 96.06 72 TRP A CA 1
ATOM 560 C C . TRP A 1 72 ? -7.046 0.471 13.036 1.00 96.06 72 TRP A C 1
ATOM 562 O O . TRP A 1 72 ? -7.531 1.060 12.072 1.00 96.06 72 TRP A O 1
ATOM 572 N N . ASP A 1 73 ? -7.160 0.918 14.283 1.00 92.88 73 ASP A N 1
ATOM 573 C CA . ASP A 1 73 ? -7.950 2.103 14.639 1.00 92.88 73 ASP A CA 1
ATOM 574 C C . ASP A 1 73 ? -7.388 3.403 14.037 1.00 92.88 73 ASP A C 1
ATOM 576 O O . ASP A 1 73 ? -8.123 4.358 13.798 1.00 92.88 73 ASP A O 1
ATOM 580 N N . GLU A 1 74 ? -6.084 3.449 13.752 1.00 93.62 74 GLU A N 1
ATOM 581 C CA . GLU A 1 74 ? -5.438 4.620 13.156 1.00 93.62 74 GLU A CA 1
ATOM 582 C C . GLU A 1 74 ? -5.655 4.745 11.642 1.00 93.62 74 GLU A C 1
ATOM 584 O O . GLU A 1 74 ? -5.211 5.741 11.067 1.00 93.62 74 GLU A O 1
ATOM 589 N N . LEU A 1 75 ? -6.298 3.764 10.990 1.00 95.00 75 LEU A N 1
ATOM 590 C CA . LEU A 1 75 ? -6.533 3.769 9.544 1.00 95.00 75 LEU A CA 1
ATOM 591 C C . LEU A 1 75 ? -7.586 4.820 9.162 1.00 95.00 75 LEU A C 1
ATOM 593 O O . LEU A 1 75 ? -8.786 4.563 9.137 1.00 95.00 75 LEU A O 1
ATOM 597 N N . SER A 1 76 ? -7.111 6.026 8.870 1.00 94.00 76 SER A N 1
ATOM 598 C CA . SER A 1 76 ? -7.956 7.191 8.578 1.00 94.00 76 SER A CA 1
ATOM 599 C C . SER A 1 76 ? -8.470 7.231 7.137 1.00 94.00 76 SER A C 1
ATOM 601 O O . SER A 1 76 ? -7.862 6.666 6.229 1.00 94.00 76 SER A O 1
ATOM 603 N N . GLU A 1 77 ? -9.522 8.018 6.894 1.00 93.06 77 GLU A N 1
ATOM 604 C CA . GLU A 1 77 ? -10.037 8.287 5.542 1.00 93.06 77 GLU A CA 1
ATOM 605 C C . GLU A 1 77 ? -8.945 8.812 4.594 1.00 93.06 77 GLU A C 1
ATOM 607 O O . GLU A 1 77 ? -8.824 8.359 3.460 1.00 93.06 77 GLU A O 1
ATOM 612 N N . THR A 1 78 ? -8.069 9.704 5.069 1.00 94.69 78 THR A N 1
ATOM 613 C CA . THR A 1 78 ? -6.928 10.197 4.280 1.00 94.69 78 THR A CA 1
ATOM 614 C C . THR A 1 78 ? -6.001 9.060 3.847 1.00 94.69 78 THR A C 1
ATOM 616 O O . THR A 1 78 ? -5.521 9.045 2.713 1.00 94.69 78 THR A O 1
ATOM 619 N N . GLN A 1 79 ? -5.764 8.080 4.723 1.00 96.12 79 GLN A N 1
ATOM 620 C CA . GLN A 1 79 ? -4.960 6.907 4.387 1.00 96.12 79 GLN A CA 1
ATOM 621 C C . GLN A 1 79 ? -5.687 5.963 3.425 1.00 96.12 79 GLN A C 1
ATOM 623 O O . GLN A 1 79 ? -5.032 5.403 2.549 1.00 96.12 79 GLN A O 1
ATOM 628 N N . LEU A 1 80 ? -7.014 5.827 3.520 1.00 96.19 80 LEU A N 1
ATOM 629 C CA . LEU A 1 80 ? -7.810 5.082 2.538 1.00 96.19 80 LEU A CA 1
ATOM 630 C C . LEU A 1 80 ? -7.705 5.717 1.144 1.00 96.19 80 LEU A C 1
ATOM 632 O O . LEU A 1 80 ? -7.422 5.020 0.168 1.00 96.19 80 LEU A O 1
ATOM 636 N N . GLN A 1 81 ? -7.834 7.042 1.048 1.00 96.44 81 GLN A N 1
ATOM 637 C CA . GLN A 1 81 ? -7.676 7.761 -0.220 1.00 96.44 81 GLN A CA 1
ATOM 638 C C . GLN A 1 81 ? -6.257 7.621 -0.790 1.00 96.44 81 GLN A C 1
ATOM 640 O O . GLN A 1 81 ? -6.090 7.364 -1.983 1.00 96.44 81 GLN A O 1
ATOM 645 N N . ALA A 1 82 ? -5.228 7.718 0.054 1.00 97.81 82 ALA A N 1
ATOM 646 C CA . ALA A 1 82 ? -3.843 7.508 -0.364 1.00 97.81 82 ALA A CA 1
ATOM 647 C C . ALA A 1 82 ? -3.573 6.056 -0.808 1.00 97.81 82 ALA A C 1
ATOM 649 O O . ALA A 1 82 ? -2.851 5.830 -1.778 1.00 97.81 82 ALA A O 1
ATOM 650 N N . ALA A 1 83 ? -4.179 5.061 -0.155 1.00 98.12 83 ALA A N 1
ATOM 651 C CA . ALA A 1 83 ? -4.094 3.663 -0.575 1.00 98.12 83 ALA A CA 1
ATOM 652 C C . ALA A 1 83 ? -4.750 3.440 -1.950 1.00 98.12 83 ALA A C 1
ATOM 654 O O . ALA A 1 83 ? -4.192 2.734 -2.793 1.00 98.12 83 ALA A O 1
ATOM 655 N N . LEU A 1 84 ? -5.892 4.086 -2.213 1.00 98.06 84 LEU A N 1
ATOM 656 C CA . LEU A 1 84 ? -6.544 4.055 -3.525 1.00 98.06 84 LEU A CA 1
ATOM 657 C C . LEU A 1 84 ? -5.685 4.724 -4.608 1.00 98.06 84 LEU A C 1
ATOM 659 O O . LEU A 1 84 ? -5.556 4.190 -5.709 1.00 98.06 84 LEU A O 1
ATOM 663 N N . GLN A 1 85 ? -5.061 5.864 -4.301 1.00 98.38 85 GLN A N 1
ATOM 664 C CA . GLN A 1 85 ? -4.101 6.518 -5.198 1.00 98.38 85 GLN A CA 1
ATOM 665 C C . GLN A 1 85 ? -2.911 5.604 -5.505 1.00 98.38 85 GLN A C 1
ATOM 667 O O . GLN A 1 85 ? -2.525 5.476 -6.668 1.00 98.38 85 GLN A O 1
ATOM 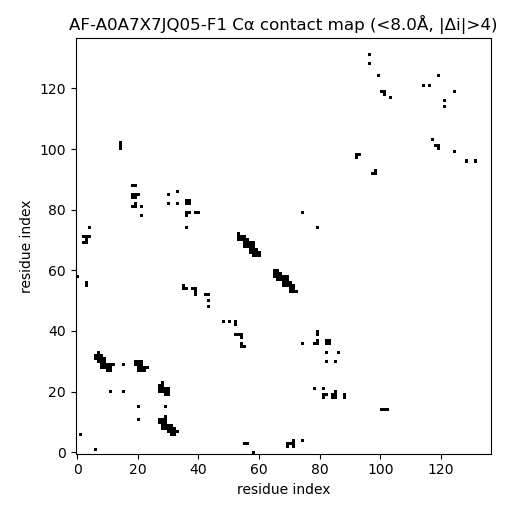672 N N . CYS A 1 86 ? -2.384 4.912 -4.492 1.00 98.50 86 CYS A N 1
ATOM 673 C CA . CYS A 1 86 ? -1.315 3.941 -4.679 1.00 98.50 86 CYS A CA 1
ATOM 674 C C . CYS A 1 86 ? -1.749 2.795 -5.601 1.00 98.50 86 CYS A C 1
ATOM 676 O O . CYS A 1 86 ? -1.019 2.447 -6.528 1.00 98.50 86 CYS A O 1
ATOM 678 N N . ALA A 1 87 ? -2.942 2.230 -5.390 1.00 98.50 87 ALA A N 1
ATOM 679 C CA . ALA A 1 87 ? -3.479 1.168 -6.238 1.00 98.50 87 ALA A CA 1
ATOM 680 C C . ALA A 1 87 ? -3.642 1.622 -7.699 1.00 98.50 87 ALA A C 1
ATOM 682 O O . ALA A 1 87 ? -3.237 0.904 -8.611 1.00 98.50 87 ALA A O 1
ATOM 683 N N . ASN A 1 88 ? -4.170 2.829 -7.925 1.00 98.44 88 ASN A N 1
ATOM 684 C CA . ASN A 1 88 ? -4.295 3.399 -9.269 1.00 98.44 88 ASN A CA 1
ATOM 685 C C . ASN A 1 88 ? -2.928 3.579 -9.942 1.00 98.44 88 ASN A C 1
ATOM 687 O O . ASN A 1 88 ? -2.767 3.185 -11.092 1.00 98.44 88 ASN A O 1
ATOM 691 N N . GLY A 1 89 ? -1.927 4.083 -9.214 1.00 98.12 89 GLY A N 1
ATOM 692 C CA . GLY A 1 89 ? -0.565 4.217 -9.732 1.00 98.12 89 GLY A CA 1
ATOM 693 C C . GLY A 1 89 ? 0.063 2.878 -10.132 1.00 98.12 89 GLY A C 1
ATOM 694 O O . GLY A 1 89 ? 0.669 2.781 -11.196 1.00 98.12 89 GLY A O 1
ATOM 695 N N . VAL A 1 90 ? -0.145 1.821 -9.336 1.00 96.88 90 VAL A N 1
ATOM 696 C CA . VAL A 1 90 ? 0.288 0.456 -9.693 1.00 96.88 90 VAL A CA 1
ATOM 697 C C . VAL A 1 90 ? -0.414 -0.032 -10.963 1.00 96.88 90 VAL A C 1
ATOM 699 O O . VAL A 1 90 ? 0.233 -0.586 -11.849 1.00 96.88 90 VAL A O 1
ATOM 702 N N . VAL A 1 91 ? -1.729 0.173 -11.074 1.00 97.81 91 VAL A N 1
ATOM 703 C CA . VAL A 1 91 ? -2.503 -0.216 -12.265 1.00 97.81 91 VAL A CA 1
ATOM 704 C C . VAL A 1 91 ? -2.017 0.526 -13.510 1.00 97.81 91 VAL A C 1
ATOM 706 O O . VAL A 1 91 ? -1.914 -0.084 -14.576 1.00 97.81 91 VAL A O 1
ATOM 709 N N . ASP A 1 92 ? -1.698 1.812 -13.391 1.00 97.38 92 ASP A N 1
ATOM 710 C CA . ASP A 1 92 ? -1.182 2.614 -14.499 1.00 97.38 92 ASP A CA 1
ATOM 711 C C . ASP A 1 92 ? 0.219 2.159 -14.928 1.00 97.38 92 ASP A C 1
ATOM 713 O O . ASP A 1 92 ? 0.458 1.991 -16.127 1.00 97.38 92 ASP A O 1
ATOM 717 N N . ASP A 1 93 ? 1.118 1.865 -13.982 1.00 94.81 93 ASP A N 1
ATOM 718 C CA . ASP A 1 93 ? 2.436 1.284 -14.280 1.00 94.81 93 ASP A CA 1
ATOM 719 C C . ASP A 1 93 ? 2.281 -0.075 -15.004 1.00 94.81 93 ASP A C 1
ATOM 721 O O . ASP A 1 93 ? 2.936 -0.305 -16.020 1.00 94.81 93 ASP A O 1
ATOM 725 N N . ILE A 1 94 ? 1.352 -0.944 -14.579 1.00 92.81 94 ILE A N 1
ATOM 726 C CA . ILE A 1 94 ? 1.069 -2.223 -15.264 1.00 92.81 94 ILE A CA 1
ATOM 727 C C . ILE A 1 94 ? 0.554 -1.991 -16.692 1.00 92.81 94 ILE A C 1
ATOM 729 O O . ILE A 1 94 ? 1.053 -2.602 -17.638 1.00 92.81 94 ILE A O 1
ATOM 733 N N . ARG A 1 95 ? -0.432 -1.103 -16.868 1.00 91.81 95 ARG A N 1
ATOM 734 C CA . ARG A 1 95 ? -1.048 -0.802 -18.176 1.00 91.81 95 ARG A CA 1
ATOM 735 C C . ARG A 1 95 ? -0.078 -0.169 -19.165 1.00 91.81 95 ARG A C 1
ATOM 737 O O . ARG A 1 95 ? -0.240 -0.340 -20.369 1.00 91.81 95 ARG A O 1
ATOM 744 N N . THR A 1 96 ? 0.893 0.581 -18.658 1.00 90.25 96 THR A N 1
ATOM 745 C CA . THR A 1 96 ? 1.928 1.246 -19.460 1.00 90.25 96 THR A CA 1
ATOM 746 C C . THR A 1 96 ? 3.223 0.440 -19.540 1.00 90.25 96 THR A C 1
ATOM 748 O O . THR A 1 96 ? 4.221 0.935 -20.057 1.00 90.25 96 THR A O 1
ATOM 751 N N . HIS A 1 97 ? 3.206 -0.811 -19.063 1.00 88.19 97 HIS A N 1
ATOM 752 C CA . HIS A 1 97 ? 4.343 -1.733 -19.065 1.00 88.19 97 HIS A CA 1
ATOM 753 C C . HIS A 1 97 ? 5.590 -1.206 -18.334 1.00 88.19 97 HIS A C 1
ATOM 755 O O . HIS A 1 97 ? 6.725 -1.568 -18.651 1.00 88.19 97 HIS A O 1
ATOM 761 N N . ARG A 1 98 ? 5.400 -0.349 -17.329 1.00 88.94 98 ARG A N 1
ATOM 762 C CA . ARG A 1 98 ? 6.481 0.260 -16.559 1.00 88.94 98 ARG A CA 1
ATOM 763 C C . ARG A 1 98 ? 6.841 -0.592 -15.340 1.00 88.94 98 ARG A C 1
ATOM 765 O O . ARG A 1 98 ? 6.453 -0.294 -14.215 1.00 88.94 98 ARG A O 1
ATOM 772 N N . PHE A 1 99 ? 7.654 -1.622 -15.558 1.00 86.44 99 PHE A N 1
ATOM 773 C CA . PHE A 1 99 ? 8.065 -2.553 -14.496 1.00 86.44 99 PHE A CA 1
ATOM 774 C C . PHE A 1 99 ? 9.369 -2.170 -13.767 1.00 86.44 99 PHE A C 1
ATOM 776 O O . PHE A 1 99 ? 9.623 -2.685 -12.683 1.00 86.44 99 PHE A O 1
ATOM 783 N N . TRP A 1 100 ? 10.195 -1.269 -14.322 1.00 87.50 100 TRP A N 1
ATOM 784 C CA . TRP A 1 100 ? 11.492 -0.875 -13.737 1.00 87.50 100 TRP A CA 1
ATOM 785 C C . TRP A 1 100 ? 11.483 0.491 -13.019 1.00 87.50 100 TRP A C 1
ATOM 787 O O . TRP A 1 100 ? 10.746 1.405 -13.419 1.00 87.50 100 TRP A O 1
ATOM 797 N N . PRO A 1 101 ? 12.356 0.694 -12.011 1.00 85.94 101 PRO A N 1
ATOM 798 C CA . PRO A 1 101 ? 13.274 -0.298 -11.447 1.00 85.94 101 PRO A CA 1
ATOM 799 C C . PRO A 1 101 ? 12.533 -1.316 -10.562 1.00 85.94 101 PRO A C 1
ATOM 801 O O . PRO A 1 101 ? 11.514 -0.964 -9.965 1.00 85.94 101 PRO A O 1
ATOM 804 N N . PRO A 1 102 ? 13.020 -2.566 -10.476 1.00 83.19 102 PRO A N 1
ATOM 805 C CA . PRO A 1 102 ? 12.487 -3.536 -9.534 1.00 83.19 102 PRO A CA 1
ATOM 806 C C . PRO A 1 102 ? 12.843 -3.125 -8.101 1.00 83.19 102 PRO A C 1
ATOM 808 O O . PRO A 1 102 ? 13.815 -2.403 -7.871 1.00 83.19 102 PRO A O 1
ATOM 811 N N . ALA A 1 103 ? 12.083 -3.634 -7.134 1.00 82.44 103 ALA A N 1
ATOM 812 C CA . ALA A 1 103 ? 12.478 -3.550 -5.734 1.00 82.44 103 ALA A CA 1
ATOM 813 C C . ALA A 1 103 ? 13.770 -4.345 -5.499 1.00 82.44 103 ALA A C 1
ATOM 815 O O . ALA A 1 103 ? 13.901 -5.469 -5.982 1.00 82.44 103 ALA A O 1
ATOM 816 N N . GLU A 1 104 ? 14.708 -3.793 -4.724 1.00 76.38 104 GLU A N 1
ATOM 817 C CA . GLU A 1 104 ? 15.960 -4.503 -4.414 1.00 76.38 104 GLU A CA 1
ATOM 818 C C . GLU A 1 104 ? 15.737 -5.702 -3.488 1.00 76.38 104 GLU A C 1
ATOM 820 O O . GLU A 1 104 ? 16.506 -6.662 -3.502 1.00 76.38 104 GLU A O 1
ATOM 825 N N . LYS A 1 105 ? 14.700 -5.628 -2.645 1.00 76.69 105 LYS A N 1
ATOM 826 C CA . LYS A 1 105 ? 14.359 -6.659 -1.664 1.00 76.69 105 LYS A CA 1
ATOM 827 C C . LYS A 1 105 ? 12.877 -6.975 -1.732 1.00 76.69 105 LYS A C 1
ATOM 829 O O . LYS A 1 105 ? 12.044 -6.177 -1.299 1.00 76.69 105 LYS A O 1
ATOM 834 N N . VAL A 1 106 ? 12.572 -8.170 -2.216 1.00 79.31 106 VAL A N 1
ATOM 835 C CA . VAL A 1 106 ? 11.226 -8.738 -2.221 1.00 79.31 106 VAL A CA 1
ATOM 836 C C . VAL A 1 106 ? 11.146 -9.767 -1.096 1.00 79.31 106 VAL A C 1
ATOM 838 O O . VAL A 1 106 ? 12.024 -10.609 -0.940 1.00 79.31 106 VAL A O 1
ATOM 841 N N . SER A 1 107 ? 10.127 -9.663 -0.244 1.00 80.19 107 SER A N 1
ATOM 842 C CA . SER A 1 107 ? 9.837 -10.699 0.754 1.00 80.19 107 SER A CA 1
ATOM 843 C C . SER A 1 107 ? 8.938 -11.762 0.135 1.00 80.19 107 SER A C 1
ATOM 845 O O . SER A 1 107 ? 7.978 -11.405 -0.541 1.00 80.19 107 SER A O 1
ATOM 847 N N . ASN A 1 108 ? 9.204 -13.038 0.427 1.00 81.12 108 ASN A N 1
ATOM 848 C CA . ASN A 1 108 ? 8.469 -14.183 -0.130 1.00 81.12 108 ASN A CA 1
ATOM 849 C C . ASN A 1 108 ? 8.530 -14.240 -1.672 1.00 81.12 108 ASN A C 1
ATOM 851 O O . ASN A 1 108 ? 7.502 -14.353 -2.333 1.00 81.12 108 ASN A O 1
ATOM 855 N N . ASP A 1 109 ? 9.733 -14.116 -2.240 1.00 83.31 109 ASP A N 1
ATOM 856 C CA . ASP A 1 109 ? 9.944 -14.223 -3.685 1.00 83.31 109 ASP A CA 1
ATOM 857 C C . ASP A 1 109 ? 10.128 -15.688 -4.112 1.00 83.31 109 ASP A C 1
ATOM 859 O O . ASP A 1 109 ? 11.228 -16.239 -4.067 1.00 83.31 109 ASP A O 1
ATOM 863 N N . ASP A 1 110 ? 9.041 -16.319 -4.558 1.00 86.62 110 ASP A N 1
ATOM 864 C CA . ASP A 1 110 ? 9.056 -17.697 -5.072 1.00 86.62 110 ASP A CA 1
ATOM 865 C C . ASP A 1 110 ? 9.964 -17.869 -6.312 1.00 86.62 110 ASP A C 1
ATOM 867 O O . ASP A 1 110 ? 10.335 -18.994 -6.669 1.00 86.62 110 ASP A O 1
ATOM 871 N N . PHE A 1 111 ? 10.349 -16.769 -6.969 1.00 84.56 111 PHE A N 1
ATOM 872 C CA . PHE A 1 111 ? 11.197 -16.757 -8.159 1.00 84.56 111 PHE A CA 1
ATOM 873 C C . PHE A 1 111 ? 12.661 -16.423 -7.858 1.00 84.56 111 PHE A C 1
ATOM 875 O O . PHE A 1 111 ? 13.465 -16.437 -8.791 1.00 84.56 111 PHE A O 1
ATOM 882 N N . GLU A 1 112 ? 13.050 -16.206 -6.594 1.00 83.81 112 GLU A N 1
ATOM 883 C CA . GLU A 1 112 ? 14.435 -15.882 -6.206 1.00 83.81 112 GLU A CA 1
ATOM 884 C C . GLU A 1 112 ? 15.437 -16.893 -6.794 1.00 83.81 112 GLU A C 1
ATOM 886 O O . GLU A 1 112 ? 16.475 -16.529 -7.338 1.00 83.81 112 GLU A O 1
ATOM 891 N N . SER A 1 113 ? 15.081 -18.182 -6.797 1.00 86.06 113 SER A N 1
ATOM 892 C CA . SER A 1 113 ? 15.923 -19.246 -7.367 1.00 86.06 113 SER A CA 1
ATOM 893 C C . SER A 1 113 ? 16.170 -19.135 -8.880 1.00 86.06 113 SER A C 1
ATOM 895 O O . SER A 1 113 ? 17.144 -19.702 -9.381 1.00 86.06 113 SER A O 1
ATOM 897 N N . MET A 1 114 ? 15.318 -18.413 -9.616 1.00 83.81 114 MET A N 1
ATOM 898 C CA . MET A 1 114 ? 15.490 -18.157 -11.049 1.00 83.81 114 MET A CA 1
ATOM 899 C C . MET A 1 114 ? 16.502 -17.038 -11.325 1.00 83.81 114 MET A C 1
ATOM 901 O O . MET A 1 114 ? 17.012 -16.947 -12.443 1.00 83.81 114 MET A O 1
ATOM 905 N N . PHE A 1 115 ? 16.830 -16.222 -10.317 1.00 81.69 115 PHE A N 1
ATOM 906 C CA . PHE A 1 115 ? 17.738 -15.083 -10.422 1.00 81.69 115 PHE A CA 1
ATOM 907 C C . PHE A 1 115 ? 18.882 -15.232 -9.403 1.00 81.69 115 PHE A C 1
ATOM 909 O O . PHE A 1 115 ? 18.760 -14.785 -8.268 1.00 81.69 115 PHE A O 1
ATOM 916 N N 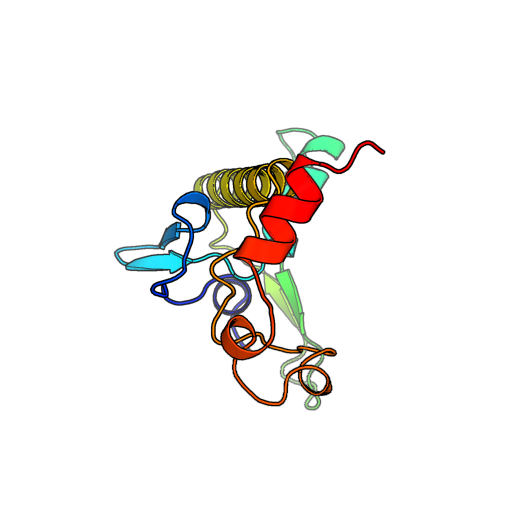. PRO A 1 116 ? 20.039 -15.816 -9.780 1.00 72.00 116 PRO A N 1
ATOM 917 C CA . PRO A 1 116 ? 21.179 -16.044 -8.874 1.00 72.00 116 PRO A CA 1
ATOM 918 C C . PRO A 1 116 ? 21.852 -14.777 -8.289 1.00 72.00 116 PRO A C 1
ATOM 920 O O . PRO A 1 116 ? 22.942 -14.861 -7.725 1.00 72.00 116 PRO A O 1
ATOM 923 N N . GLY A 1 117 ? 21.249 -13.601 -8.458 1.00 75.56 117 GLY A N 1
ATOM 924 C CA . GLY A 1 117 ? 21.679 -12.291 -7.975 1.00 75.56 117 GLY A CA 1
ATOM 925 C C . GLY A 1 117 ? 20.566 -11.264 -8.219 1.00 75.56 117 GLY A C 1
ATOM 926 O O . GLY A 1 117 ? 19.408 -11.637 -8.364 1.00 75.56 117 GLY A O 1
ATOM 927 N N . THR A 1 118 ? 20.880 -9.967 -8.273 1.00 74.88 118 THR A N 1
ATOM 928 C CA . THR A 1 118 ? 19.831 -8.939 -8.414 1.00 74.88 118 THR A CA 1
ATOM 929 C C . THR A 1 118 ? 19.077 -9.083 -9.736 1.00 74.88 118 THR A C 1
ATOM 931 O O . THR A 1 118 ? 19.695 -9.260 -10.784 1.00 74.88 118 THR A O 1
ATOM 934 N N . THR A 1 119 ? 17.748 -8.950 -9.722 1.00 76.81 119 THR A N 1
ATOM 935 C CA . THR A 1 119 ? 16.896 -9.083 -10.922 1.00 76.81 119 THR A CA 1
ATOM 936 C C . THR A 1 119 ? 17.389 -8.214 -12.082 1.00 76.81 119 THR A C 1
ATOM 938 O O . THR A 1 119 ? 17.442 -8.660 -13.228 1.00 76.81 119 THR A O 1
ATOM 941 N N . SER A 1 120 ? 17.862 -7.002 -11.778 1.00 77.62 120 SER A N 1
ATOM 942 C CA . SER A 1 120 ? 18.449 -6.073 -12.751 1.00 77.62 120 SER A CA 1
ATOM 943 C C . SER A 1 120 ? 19.695 -6.605 -13.474 1.00 77.62 120 SER A C 1
ATOM 945 O O . SER A 1 120 ? 20.005 -6.118 -14.554 1.00 77.62 120 SER A O 1
ATOM 947 N N . ALA A 1 121 ? 20.420 -7.578 -12.911 1.00 81.75 121 ALA A N 1
ATOM 948 C CA . ALA A 1 121 ? 21.589 -8.191 -13.546 1.00 81.75 121 ALA A CA 1
ATOM 949 C C . ALA A 1 121 ? 21.229 -9.320 -14.528 1.00 81.75 121 ALA A C 1
ATOM 951 O O . ALA A 1 121 ? 22.058 -9.689 -15.359 1.00 81.75 121 ALA A O 1
ATOM 952 N N . PHE A 1 122 ? 20.017 -9.872 -14.435 1.00 82.88 122 PHE A N 1
ATOM 953 C CA . PHE A 1 122 ? 19.600 -11.058 -15.192 1.00 82.88 122 PHE A CA 1
ATOM 954 C C . PHE A 1 122 ? 18.475 -10.789 -16.195 1.00 82.88 122 PHE A C 1
ATOM 956 O O . PHE A 1 122 ? 18.193 -11.649 -17.027 1.00 82.88 122 PHE A O 1
ATOM 963 N N . VAL A 1 123 ? 17.853 -9.608 -16.153 1.00 83.25 123 VAL A N 1
ATOM 964 C CA . VAL A 1 123 ? 16.790 -9.225 -17.088 1.00 83.25 123 VAL A CA 1
ATOM 965 C C . VAL A 1 123 ? 17.244 -8.070 -17.979 1.00 83.25 123 VAL A C 1
ATOM 967 O O . VAL A 1 123 ? 17.545 -6.980 -17.496 1.00 83.25 123 VAL A O 1
ATOM 970 N N . ASP A 1 124 ? 17.238 -8.296 -19.297 1.00 86.75 124 ASP A N 1
ATOM 971 C CA . ASP A 1 124 ? 17.392 -7.238 -20.303 1.00 86.75 124 ASP A CA 1
ATOM 972 C C . ASP A 1 124 ? 16.095 -6.419 -20.397 1.00 86.75 124 ASP A C 1
ATOM 974 O O . ASP A 1 124 ? 15.247 -6.657 -21.259 1.00 86.75 124 ASP A O 1
ATOM 978 N N . HIS A 1 125 ? 15.925 -5.470 -19.473 1.00 85.00 125 HIS A N 1
ATOM 979 C CA . HIS A 1 125 ? 14.761 -4.583 -19.434 1.00 85.00 125 HIS A CA 1
ATOM 980 C C . HIS A 1 125 ? 14.580 -3.808 -20.747 1.00 85.00 125 HIS A C 1
ATOM 982 O O . HIS A 1 125 ? 13.478 -3.756 -21.283 1.00 85.00 125 HIS A O 1
ATOM 988 N N . GLU A 1 126 ? 15.657 -3.248 -21.300 1.00 86.44 126 GLU A N 1
ATOM 989 C CA . GLU A 1 126 ? 15.613 -2.482 -22.552 1.00 86.44 126 GLU A CA 1
ATOM 990 C C . GLU A 1 126 ? 15.215 -3.366 -23.744 1.00 86.44 126 GLU A C 1
ATOM 992 O O . GLU A 1 126 ? 14.452 -2.958 -24.621 1.00 86.44 126 GLU A O 1
ATOM 997 N N . GLY A 1 127 ? 15.715 -4.602 -23.805 1.00 88.50 127 GLY A N 1
ATOM 998 C CA . GLY A 1 127 ? 15.260 -5.605 -24.768 1.00 88.50 127 GLY A CA 1
ATOM 999 C C . GLY A 1 127 ? 13.787 -5.964 -24.594 1.00 88.50 127 GLY A C 1
ATOM 1000 O O . GLY A 1 127 ? 13.056 -6.028 -25.583 1.00 88.50 127 GLY A O 1
ATOM 1001 N N . PHE A 1 128 ? 13.338 -6.146 -23.353 1.00 84.75 128 PHE A N 1
ATOM 1002 C CA . PHE A 1 128 ? 11.952 -6.483 -23.041 1.00 84.75 128 PHE A CA 1
ATOM 1003 C C . PHE A 1 128 ? 10.973 -5.362 -23.416 1.00 84.75 128 PHE A C 1
ATOM 1005 O O . PHE A 1 128 ? 9.966 -5.634 -24.066 1.00 84.75 128 PHE A O 1
ATOM 1012 N N . ILE A 1 129 ? 11.282 -4.101 -23.098 1.00 84.44 129 ILE A N 1
ATOM 1013 C CA . ILE A 1 129 ? 10.449 -2.956 -23.499 1.00 84.44 129 ILE A CA 1
ATOM 1014 C C . ILE A 1 129 ? 10.374 -2.844 -25.023 1.00 84.44 129 ILE A C 1
ATOM 1016 O O . ILE A 1 129 ? 9.276 -2.747 -25.568 1.00 84.44 129 ILE A O 1
ATOM 1020 N N . ARG A 1 130 ? 11.507 -2.969 -25.731 1.00 88.44 130 ARG A N 1
ATOM 1021 C CA . ARG A 1 130 ? 11.516 -2.988 -27.207 1.00 88.44 130 ARG A CA 1
ATOM 1022 C C . ARG A 1 130 ? 10.660 -4.115 -27.789 1.00 88.44 130 ARG A C 1
ATOM 1024 O O . ARG A 1 130 ? 10.021 -3.926 -28.820 1.00 88.44 130 ARG A O 1
ATOM 1031 N N . PHE A 1 131 ? 10.644 -5.287 -27.150 1.00 86.69 131 PHE A N 1
ATOM 1032 C CA . PHE A 1 131 ? 9.757 -6.385 -27.539 1.00 86.69 131 PHE A CA 1
ATOM 1033 C C . PHE A 1 131 ? 8.279 -6.005 -27.364 1.00 86.69 131 PHE A C 1
ATOM 1035 O O . PHE A 1 131 ? 7.487 -6.230 -28.279 1.00 86.69 131 PHE A O 1
ATOM 1042 N N . LEU A 1 132 ? 7.915 -5.394 -26.233 1.00 83.56 132 LEU A N 1
ATOM 1043 C CA . LEU A 1 132 ? 6.537 -4.978 -25.956 1.00 83.56 132 LEU A CA 1
ATOM 1044 C C . LEU A 1 132 ? 6.040 -3.869 -26.891 1.00 83.56 132 LEU A C 1
ATOM 1046 O O . LEU A 1 132 ? 4.881 -3.902 -27.290 1.00 83.56 132 LEU A O 1
ATOM 1050 N N . GLU A 1 133 ? 6.893 -2.922 -27.290 1.00 84.38 133 GLU A N 1
ATOM 1051 C CA . GLU A 1 133 ? 6.534 -1.870 -28.257 1.00 84.38 133 GLU A CA 1
ATOM 1052 C C . GLU A 1 133 ? 6.118 -2.434 -29.628 1.00 84.38 133 GLU A C 1
ATOM 1054 O O . GLU A 1 133 ? 5.296 -1.840 -30.326 1.00 84.38 133 GLU A O 1
ATOM 1059 N N . GLY A 1 134 ? 6.678 -3.584 -30.015 1.00 81.81 134 GLY A N 1
ATOM 1060 C CA . GLY A 1 134 ? 6.334 -4.290 -31.250 1.00 81.81 134 GLY A CA 1
ATOM 1061 C C . GLY A 1 134 ? 5.233 -5.343 -31.096 1.00 81.81 134 GLY A C 1
ATOM 1062 O O . GLY A 1 134 ? 4.828 -5.942 -32.095 1.00 81.81 134 GLY A O 1
ATOM 1063 N N . TRP A 1 135 ? 4.766 -5.605 -29.873 1.00 79.88 135 TRP A N 1
ATOM 1064 C CA . TRP A 1 135 ? 3.790 -6.651 -29.587 1.00 79.88 135 TRP A CA 1
ATOM 1065 C C . TRP A 1 135 ? 2.359 -6.154 -29.841 1.00 79.88 135 TRP A C 1
ATOM 1067 O O . TRP A 1 135 ? 1.921 -5.154 -29.274 1.00 79.88 135 TRP A O 1
ATOM 1077 N N . GLN A 1 136 ? 1.617 -6.864 -30.698 1.00 70.44 136 GLN A N 1
ATOM 1078 C CA . GLN A 1 136 ? 0.174 -6.685 -30.879 1.00 70.44 136 GLN A CA 1
ATOM 1079 C C . GLN A 1 136 ? -0.551 -7.943 -30.364 1.00 70.44 136 GLN A C 1
ATOM 1081 O O . GLN A 1 136 ? -0.164 -9.037 -30.783 1.00 70.44 136 GLN A O 1
ATOM 1086 N N . PRO A 1 137 ? -1.533 -7.806 -29.451 1.00 63.66 137 PRO A N 1
ATOM 1087 C CA . PRO A 1 137 ? -2.242 -8.933 -28.842 1.00 63.66 137 PRO A CA 1
ATOM 1088 C C . PRO A 1 137 ? -3.106 -9.739 -29.817 1.00 63.66 137 PRO A C 1
ATOM 1090 O O . PRO A 1 137 ? -3.610 -9.157 -30.805 1.00 63.66 137 PRO A O 1
#

Radius of gyration: 18.44 Å; Cα contacts (8 Å, |Δi|>4): 129; chains: 1; bounding box: 45×34×57 Å

Sequence (137 aa):
ADTPQKRHLASVAEETRPYAIIEVGEKERRWIDLQLPLYILMAGSQFGPEAEISAGYFTLPAETDDTGVQIWDELSETQLQAALQCANGVVDDIRTHRFWPPAEKVSNDDFESMFPGTTSAFVDHEGFIRFLEGWQP

Mean predicted aligned error: 5.81 Å

Secondary structure (DSSP, 8-state):
---HHHHHEEE--TT--GGGEEEETTEEEEES--HHHHHHHHHHHHH-TT-----EEEE--SSGGG-EEEE-TT--HHHHHHHHHHHHHHHHHHHTT--PSPPS--SS-TTGGG-SS-HHHH--HHHHHHHHHT---

Foldseek 3Di:
DDAPCVVFKDADDPFADPLQWDDDPNGIIGTPDLVQLVVQVVVCVVVDVPDDDWDFDQDDDPDCVPGDTRIPPVCDPVNSVSSVSSVVVVVVCVVVVPCPDDDQDDPPPPCVVVPVHGPVVVDPPVVVVVVVVPDDD

Solvent-accessible surface area (backbone atoms only — not comparable to full-atom values): 8621 Å² total; per-residue (Å²): 132,82,52,59,65,63,68,26,41,43,74,68,55,94,76,58,53,75,52,36,53,44,78,58,86,96,38,71,24,20,67,75,46,59,62,63,50,52,49,46,55,53,47,33,73,74,69,35,93,85,53,89,75,85,53,62,48,78,44,82,52,95,55,71,90,66,48,46,76,44,67,41,85,82,73,42,72,72,52,39,53,48,46,51,47,23,52,50,45,53,52,48,30,60,76,68,68,54,69,76,75,66,76,94,76,72,81,88,55,90,58,51,88,80,37,99,58,63,62,79,81,77,49,64,58,72,60,50,52,58,50,54,77,73,59,77,134

pLDDT: mean 89.32, std 7.78, range [61.94, 98.5]

Nearest PDB structures (foldseek):
  6ctd-assembly2_H  TM=3.425E-01  e=5.956E+00  Mycobacterium tuberculosis H37Ra
  4peo-assembly1_B  TM=2.897E-01  e=9.351E+00  Staphylococcus aureus subsp. aureus Mu50